Protein AF-A0A831P5Z1-F1 (afdb_monomer_lite)

Radius of gyration: 13.41 Å; chains: 1; bounding box: 34×17×39 Å

Structure (mmCIF, N/CA/C/O backbone):
data_AF-A0A831P5Z1-F1
#
_entry.id   AF-A0A831P5Z1-F1
#
loop_
_atom_site.group_PDB
_atom_site.id
_atom_site.type_symbol
_atom_site.label_atom_id
_atom_site.label_alt_id
_atom_site.label_comp_id
_atom_site.label_asym_id
_atom_site.label_entity_id
_atom_site.label_seq_id
_atom_site.pdbx_PDB_ins_code
_atom_site.Cartn_x
_atom_site.Cartn_y
_atom_site.Cartn_z
_atom_site.occupancy
_atom_site.B_iso_or_equiv
_atom_site.auth_seq_id
_atom_site.auth_comp_id
_atom_site.auth_asym_id
_atom_site.auth_atom_id
_atom_site.pdbx_PDB_model_num
ATOM 1 N N . MET A 1 1 ? -23.263 -3.978 19.842 1.00 48.72 1 MET A N 1
ATOM 2 C CA . MET A 1 1 ? -21.959 -4.484 19.366 1.00 48.72 1 MET A CA 1
ATOM 3 C C . MET A 1 1 ? -21.550 -3.573 18.232 1.00 48.72 1 MET A C 1
ATOM 5 O O . MET A 1 1 ? -22.089 -3.706 17.140 1.00 48.72 1 MET A O 1
ATOM 9 N N . ASP A 1 2 ? -20.715 -2.584 18.527 1.00 61.22 2 ASP A N 1
ATOM 10 C CA . ASP A 1 2 ? -20.376 -1.534 17.569 1.00 61.22 2 ASP A CA 1
ATOM 11 C C . ASP A 1 2 ? -19.536 -2.128 16.442 1.00 61.22 2 ASP A C 1
ATOM 13 O O . ASP A 1 2 ? -18.351 -2.423 16.593 1.00 61.22 2 ASP A O 1
ATOM 17 N N . SER A 1 3 ? -20.182 -2.365 15.305 1.00 77.25 3 SER A N 1
ATOM 18 C CA . SER A 1 3 ? -19.482 -2.700 14.073 1.00 77.25 3 SER A CA 1
ATOM 19 C C . SER A 1 3 ? -18.873 -1.405 13.561 1.00 77.25 3 SER A C 1
ATOM 21 O O . SER A 1 3 ? -19.588 -0.548 13.047 1.00 77.25 3 SER A O 1
ATOM 23 N N . LYS A 1 4 ? -17.563 -1.230 13.768 1.00 82.44 4 LYS A N 1
ATOM 24 C CA . LYS A 1 4 ? -16.842 -0.058 13.263 1.00 82.44 4 LYS A CA 1
ATOM 25 C C . LYS A 1 4 ? -17.083 0.086 11.761 1.00 82.44 4 LYS A C 1
ATOM 27 O O . LYS A 1 4 ? -16.963 -0.889 11.013 1.00 82.44 4 LYS A O 1
ATOM 32 N N . ASN A 1 5 ? -17.409 1.301 11.330 1.00 93.56 5 ASN A N 1
ATOM 33 C CA . ASN A 1 5 ? -17.647 1.591 9.926 1.00 93.56 5 ASN A CA 1
ATOM 34 C C . ASN A 1 5 ? -16.361 1.388 9.110 1.00 93.56 5 ASN A C 1
ATOM 36 O O . ASN A 1 5 ? -15.255 1.630 9.596 1.00 93.56 5 ASN A O 1
ATOM 40 N N . THR A 1 6 ? -16.491 0.930 7.868 1.00 94.88 6 THR A N 1
ATOM 41 C CA . THR A 1 6 ? -15.343 0.774 6.966 1.00 94.88 6 THR A CA 1
ATOM 42 C C . THR A 1 6 ? -15.113 2.075 6.208 1.00 94.88 6 THR A C 1
ATOM 44 O O . THR A 1 6 ? -15.988 2.498 5.459 1.00 94.88 6 THR A O 1
ATOM 47 N N . LEU A 1 7 ? -13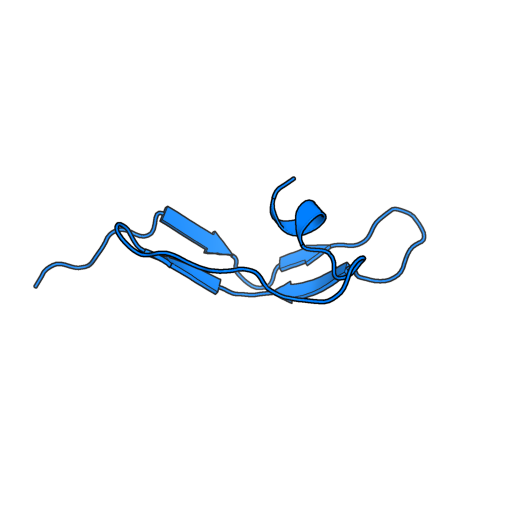.939 2.691 6.374 1.00 95.62 7 LEU A N 1
ATOM 48 C CA . LEU A 1 7 ? -13.576 3.925 5.669 1.00 95.62 7 LEU A CA 1
ATOM 49 C C . LEU A 1 7 ? -12.892 3.643 4.331 1.00 95.62 7 LEU A C 1
ATOM 51 O O . LEU A 1 7 ? -13.198 4.284 3.332 1.00 95.62 7 LEU A O 1
ATOM 55 N N . ILE A 1 8 ? -11.973 2.673 4.307 1.00 95.56 8 ILE A N 1
ATOM 56 C CA . ILE A 1 8 ? -11.263 2.254 3.092 1.00 95.56 8 ILE A CA 1
ATOM 57 C C . ILE A 1 8 ? -11.328 0.737 2.996 1.00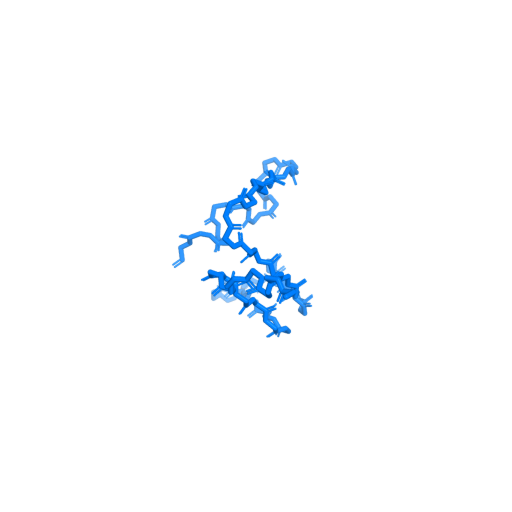 95.56 8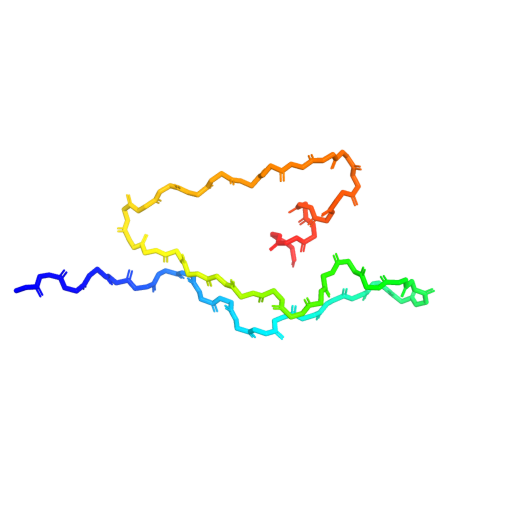 ILE A C 1
ATOM 59 O O . ILE A 1 8 ? -11.087 0.031 3.976 1.00 95.56 8 ILE A O 1
ATOM 63 N N . HIS A 1 9 ? -11.640 0.228 1.807 1.00 95.81 9 HIS A N 1
ATOM 64 C CA . HIS A 1 9 ? -11.651 -1.202 1.530 1.00 95.81 9 HIS A CA 1
ATOM 65 C C . HIS A 1 9 ? -11.091 -1.464 0.138 1.00 95.81 9 HIS A C 1
ATOM 67 O O . HIS A 1 9 ? -11.785 -1.288 -0.863 1.00 95.81 9 HIS A O 1
ATOM 73 N N . LEU A 1 10 ? -9.835 -1.897 0.088 1.00 96.19 10 LEU A N 1
ATOM 74 C CA . LEU A 1 10 ? -9.215 -2.383 -1.135 1.00 96.19 10 LEU A CA 1
ATOM 75 C C . LEU A 1 10 ? -9.393 -3.895 -1.210 1.00 96.19 10 LEU A C 1
ATOM 77 O O . LEU A 1 10 ? -9.155 -4.603 -0.229 1.00 96.19 10 LEU A O 1
ATOM 81 N N . ARG A 1 11 ? -9.817 -4.382 -2.374 1.00 97.38 11 ARG A N 1
ATOM 82 C CA . ARG A 1 11 ? -9.982 -5.809 -2.651 1.00 97.38 11 ARG A CA 1
ATOM 83 C C . ARG A 1 11 ? -9.315 -6.141 -3.969 1.00 97.38 11 ARG A C 1
ATOM 85 O O . ARG A 1 11 ? -9.739 -5.622 -4.995 1.00 97.38 11 ARG A O 1
ATOM 92 N N . ASP A 1 12 ? -8.319 -7.013 -3.896 1.00 97.75 12 ASP A N 1
ATOM 93 C CA . ASP A 1 12 ? -7.619 -7.598 -5.038 1.00 97.75 12 ASP A CA 1
ATOM 94 C C . ASP A 1 12 ? -7.112 -6.556 -6.053 1.00 97.75 12 ASP A C 1
ATOM 96 O O . ASP A 1 12 ? -7.212 -6.712 -7.269 1.00 97.75 12 ASP A O 1
ATOM 100 N N . ILE A 1 13 ? -6.594 -5.433 -5.544 1.00 96.44 13 ILE A N 1
ATOM 101 C CA . ILE A 1 13 ? -6.161 -4.321 -6.389 1.00 96.44 13 ILE A CA 1
ATOM 102 C C . ILE A 1 13 ? -4.780 -4.621 -6.964 1.00 96.44 13 ILE A C 1
ATOM 104 O O . ILE A 1 13 ? -3.828 -4.912 -6.239 1.00 96.44 13 ILE A O 1
ATOM 108 N N . SER A 1 14 ? -4.6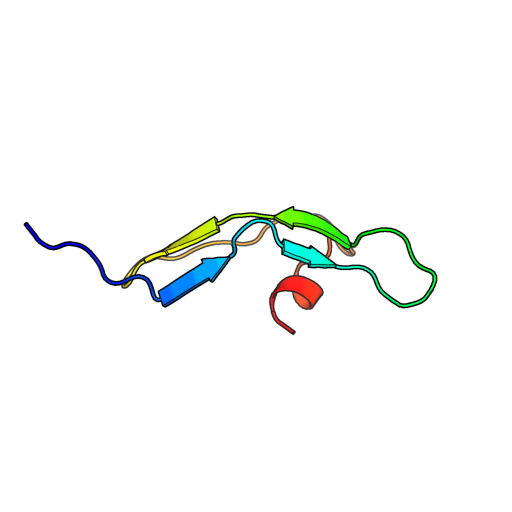67 -4.490 -8.282 1.00 96.38 14 SER A N 1
ATOM 109 C CA . SER A 1 14 ? -3.402 -4.560 -9.008 1.00 96.38 14 SER A CA 1
ATOM 110 C C . SER A 1 14 ? -3.219 -3.288 -9.829 1.00 96.38 14 SER A C 1
ATOM 112 O O . SER A 1 14 ? -4.187 -2.771 -10.387 1.00 96.38 14 SER A O 1
ATOM 114 N N . PHE A 1 15 ? -1.995 -2.770 -9.904 1.00 96.12 15 PHE A N 1
ATOM 115 C CA . PHE A 1 15 ? -1.695 -1.541 -10.643 1.00 96.12 15 PHE A CA 1
ATOM 116 C C . PHE A 1 15 ? -0.292 -1.591 -11.243 1.00 96.12 15 PHE A C 1
ATOM 118 O O . PHE A 1 15 ? 0.648 -2.016 -10.574 1.00 96.12 15 PHE A O 1
ATOM 125 N N . SER A 1 16 ? -0.161 -1.100 -12.477 1.00 96.81 16 SER A N 1
ATOM 126 C CA . SER A 1 16 ? 1.113 -0.912 -13.181 1.00 96.81 16 SER A CA 1
ATOM 127 C C . SER A 1 16 ? 1.083 0.421 -13.924 1.00 96.81 16 SER A C 1
ATOM 129 O O . SER A 1 16 ? 0.040 0.817 -14.448 1.00 96.81 16 SER A O 1
ATOM 131 N N . TYR A 1 17 ? 2.228 1.095 -14.020 1.00 94.88 17 TYR A N 1
ATOM 132 C CA . TYR A 1 17 ? 2.377 2.208 -14.958 1.00 94.88 17 TYR A CA 1
ATOM 133 C C . TYR A 1 17 ? 2.478 1.683 -16.402 1.00 94.88 17 TYR A C 1
ATOM 135 O O . TYR A 1 17 ? 2.870 0.530 -16.603 1.00 94.88 17 TYR A O 1
ATOM 143 N N . PRO A 1 18 ? 2.156 2.501 -17.423 1.00 96.75 18 PRO A N 1
ATOM 144 C CA . PRO A 1 18 ? 2.266 2.087 -18.819 1.00 96.75 18 PRO A CA 1
ATOM 145 C C . PRO A 1 18 ? 3.655 1.529 -19.157 1.00 96.75 18 PRO A C 1
ATOM 147 O O . PRO A 1 18 ? 4.661 2.210 -18.975 1.00 96.75 18 PRO A O 1
ATOM 150 N N . GLY A 1 19 ? 3.697 0.286 -19.647 1.00 95.12 19 GLY A N 1
ATOM 151 C CA . GLY A 1 19 ? 4.936 -0.401 -20.032 1.00 95.12 19 GLY A CA 1
ATOM 152 C C . GLY A 1 19 ? 5.849 -0.819 -18.872 1.00 95.12 19 GLY A C 1
ATOM 153 O O . GLY A 1 19 ? 6.972 -1.241 -19.131 1.00 95.12 19 GLY A O 1
ATOM 154 N N . GLY A 1 20 ? 5.401 -0.686 -17.621 1.00 93.69 20 GLY A N 1
ATOM 155 C CA . GLY A 1 20 ? 6.147 -1.092 -16.432 1.00 93.69 20 GLY A CA 1
ATOM 156 C C . GLY A 1 20 ? 5.622 -2.380 -15.801 1.00 93.69 20 GLY A C 1
ATOM 157 O O . GLY A 1 20 ? 4.513 -2.829 -16.087 1.00 93.69 20 GLY A O 1
ATOM 158 N N . GLU A 1 21 ? 6.424 -2.933 -14.895 1.00 95.12 21 GLU A N 1
ATOM 159 C CA . GLU A 1 21 ? 6.019 -4.042 -14.030 1.00 95.12 21 GLU A CA 1
ATOM 160 C C . GLU A 1 21 ? 4.951 -3.607 -13.006 1.00 95.12 21 GLU A C 1
ATOM 162 O O . GLU A 1 21 ? 4.850 -2.413 -12.679 1.00 95.12 21 GLU A O 1
ATOM 167 N N . PRO A 1 22 ? 4.173 -4.557 -12.454 1.00 95.12 22 PRO A N 1
ATOM 168 C CA . PRO A 1 22 ? 3.216 -4.271 -11.395 1.00 95.12 22 PRO A CA 1
ATOM 169 C C . PRO A 1 22 ? 3.857 -3.605 -10.176 1.00 95.12 22 PRO A C 1
ATOM 171 O O . PRO A 1 22 ? 4.815 -4.110 -9.594 1.00 95.12 22 PRO A O 1
ATOM 174 N N . VAL A 1 23 ? 3.273 -2.484 -9.748 1.00 95.56 23 VAL A N 1
ATOM 175 C CA . VAL A 1 23 ? 3.593 -1.832 -8.470 1.00 95.56 23 VAL A CA 1
ATOM 176 C C . VAL A 1 23 ? 2.953 -2.611 -7.320 1.00 95.56 23 VAL A C 1
ATOM 178 O O . VAL A 1 23 ? 3.575 -2.817 -6.279 1.00 95.56 23 VAL A O 1
ATOM 181 N N . PHE A 1 24 ? 1.715 -3.073 -7.520 1.00 95.06 24 PHE A N 1
ATOM 182 C CA . PHE A 1 24 ? 1.019 -3.995 -6.621 1.00 95.06 24 PHE A CA 1
ATOM 183 C C . PHE A 1 24 ? 0.306 -5.067 -7.437 1.00 95.06 24 PHE A C 1
ATOM 185 O O . PHE A 1 24 ? -0.188 -4.790 -8.534 1.00 95.06 24 PHE A O 1
ATOM 192 N N . GLN A 1 25 ? 0.188 -6.259 -6.857 1.00 96.19 25 GLN A N 1
ATOM 193 C CA . GLN A 1 25 ? -0.598 -7.356 -7.402 1.00 96.19 25 GLN A CA 1
ATOM 194 C C . GLN A 1 25 ? -1.422 -7.991 -6.278 1.00 96.19 25 GLN A C 1
ATOM 196 O O . GLN A 1 25 ? -0.867 -8.451 -5.282 1.00 96.19 25 GLN A O 1
ATOM 201 N N . GLY A 1 26 ? -2.747 -7.958 -6.419 1.00 97.06 26 GLY A N 1
ATOM 202 C CA . GLY A 1 26 ? -3.693 -8.533 -5.458 1.00 97.06 26 GLY A CA 1
ATOM 203 C C . GLY A 1 26 ? -3.726 -7.869 -4.074 1.00 97.06 26 GLY A C 1
ATOM 204 O O . GLY A 1 26 ? -4.024 -8.520 -3.069 1.00 97.06 26 GLY A O 1
ATOM 205 N N . LEU A 1 27 ? -3.425 -6.570 -3.983 1.00 95.56 27 LEU A N 1
ATOM 206 C CA . LEU A 1 27 ? -3.418 -5.844 -2.714 1.00 95.56 27 LEU A CA 1
ATOM 207 C C . LEU A 1 27 ? -4.834 -5.754 -2.126 1.00 95.56 27 LEU A C 1
ATOM 209 O O . LEU A 1 27 ? -5.745 -5.178 -2.725 1.00 95.56 27 LEU A O 1
ATOM 213 N N . SER A 1 28 ? -4.999 -6.288 -0.915 1.00 96.25 28 SER A N 1
ATOM 214 C CA . SER A 1 28 ? -6.260 -6.263 -0.171 1.00 96.25 28 SER A CA 1
ATOM 215 C C . SER A 1 28 ? -6.035 -5.779 1.256 1.00 96.25 28 SER A C 1
ATOM 217 O O . SER A 1 28 ? -5.243 -6.364 1.991 1.00 96.25 28 SER A O 1
ATOM 219 N N . PHE A 1 29 ? -6.749 -4.730 1.666 1.00 95.19 29 PHE A N 1
ATOM 220 C CA . PHE A 1 29 ? -6.779 -4.294 3.062 1.00 95.19 29 PHE A CA 1
ATOM 221 C C . PHE A 1 29 ? -8.059 -3.526 3.388 1.00 95.19 29 PHE A C 1
ATOM 223 O O . PHE A 1 29 ? -8.781 -3.048 2.508 1.00 95.19 29 PHE A O 1
ATOM 230 N N . ARG A 1 30 ? -8.328 -3.389 4.686 1.00 95.06 30 ARG A N 1
ATOM 231 C CA . ARG A 1 30 ? -9.432 -2.594 5.213 1.00 95.06 30 ARG A CA 1
ATOM 232 C C . ARG A 1 30 ? -8.915 -1.635 6.279 1.00 95.06 30 ARG A C 1
ATOM 234 O O . ARG A 1 30 ? -8.113 -2.041 7.111 1.00 95.06 30 ARG A O 1
ATOM 241 N N . LEU A 1 31 ? -9.390 -0.394 6.240 1.00 95.25 31 LEU A N 1
ATOM 242 C CA . LEU A 1 31 ? -9.211 0.591 7.301 1.00 95.25 31 LEU A CA 1
ATOM 243 C C . LEU A 1 31 ? -10.576 0.911 7.902 1.00 95.25 31 LEU A C 1
ATOM 245 O O . LEU A 1 31 ? -11.482 1.365 7.188 1.00 95.25 31 LEU A O 1
ATOM 249 N N . LEU A 1 32 ? -10.725 0.657 9.198 1.00 95.88 32 LEU A N 1
ATOM 250 C CA . LEU A 1 32 ? -11.945 0.960 9.934 1.00 95.88 32 LEU A CA 1
ATOM 251 C C . LEU A 1 32 ? -11.892 2.363 10.540 1.00 95.88 32 LEU A C 1
ATOM 253 O O . LEU A 1 32 ? -10.833 2.962 10.736 1.00 95.88 32 LEU A O 1
ATOM 257 N N . GLU A 1 33 ? -13.062 2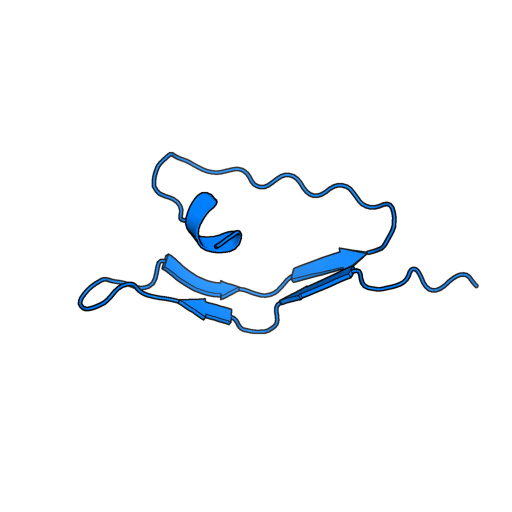.888 10.870 1.00 95.88 33 GLU A N 1
ATOM 258 C CA . GLU A 1 33 ? -13.188 4.164 11.555 1.00 95.88 33 GLU A CA 1
ATOM 259 C C . GLU A 1 33 ? -12.441 4.163 12.901 1.00 95.88 33 GLU A C 1
ATOM 261 O O . GLU A 1 33 ? -12.541 3.235 13.712 1.00 95.88 33 GLU A O 1
ATOM 266 N N . GLY A 1 34 ? -11.646 5.213 13.116 1.00 94.88 34 GLY A N 1
ATOM 267 C CA . GLY A 1 34 ? -10.803 5.376 14.301 1.00 94.88 34 GLY A CA 1
ATOM 268 C C . GLY A 1 34 ? -9.502 4.564 14.294 1.00 94.88 34 GLY A C 1
ATOM 269 O O . GLY A 1 34 ? -8.739 4.658 15.256 1.00 94.88 34 GLY A O 1
ATOM 270 N N . GLU A 1 35 ? -9.214 3.784 13.248 1.00 94.44 35 GLU A N 1
ATOM 271 C CA . GLU A 1 35 ? -7.923 3.105 13.101 1.00 94.44 35 GLU A CA 1
ATOM 272 C C . GLU A 1 35 ? -6.851 4.019 12.501 1.00 94.44 35 GLU A C 1
ATOM 274 O O . GLU A 1 35 ? -7.125 4.944 11.735 1.00 94.44 35 GLU A O 1
ATOM 279 N N . ARG A 1 36 ? -5.593 3.733 12.845 1.00 92.94 36 ARG A N 1
ATOM 280 C CA . ARG A 1 36 ? -4.417 4.344 12.224 1.00 92.94 36 ARG A CA 1
ATOM 281 C C . ARG A 1 36 ? -3.607 3.246 11.554 1.00 92.94 36 ARG A C 1
ATOM 283 O O . ARG A 1 36 ? -3.174 2.315 12.226 1.00 92.94 36 ARG A O 1
ATOM 290 N N . LEU A 1 37 ? -3.384 3.380 10.252 1.00 91.88 37 LEU A N 1
ATOM 291 C CA . LEU A 1 37 ? -2.576 2.453 9.467 1.00 91.88 37 LEU A CA 1
ATOM 292 C C . LEU A 1 37 ? -1.290 3.148 9.017 1.00 91.88 37 LEU A C 1
ATOM 294 O O . LEU A 1 37 ? -1.330 4.212 8.403 1.00 91.88 37 LEU A O 1
ATOM 298 N N . GLY A 1 38 ? -0.149 2.551 9.353 1.00 93.00 38 GLY A N 1
ATOM 299 C CA . GLY A 1 38 ? 1.161 2.993 8.888 1.00 93.00 38 GLY A CA 1
ATOM 300 C C . GLY A 1 38 ? 1.569 2.221 7.639 1.00 93.00 38 GLY A C 1
ATOM 301 O O . GLY A 1 38 ? 1.626 0.995 7.669 1.00 93.00 38 GLY A O 1
ATOM 302 N N . LEU A 1 39 ? 1.884 2.933 6.557 1.00 93.56 39 LEU A N 1
ATOM 303 C CA . LEU A 1 39 ? 2.428 2.334 5.342 1.00 93.56 39 LEU A CA 1
ATOM 304 C C . LEU A 1 39 ? 3.955 2.474 5.329 1.00 93.56 39 LEU A C 1
ATOM 306 O O . LEU A 1 39 ? 4.484 3.572 5.152 1.00 93.56 39 LEU A O 1
ATOM 310 N N . ILE A 1 40 ? 4.661 1.3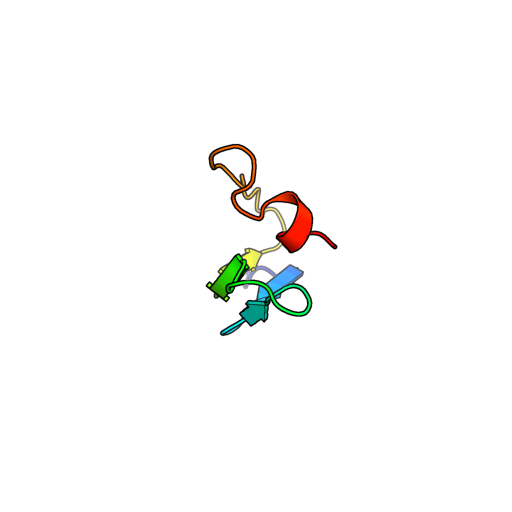57 5.507 1.00 94.19 40 ILE A N 1
ATOM 311 C CA . ILE A 1 40 ? 6.128 1.302 5.569 1.00 94.19 40 ILE A CA 1
ATOM 312 C C . ILE A 1 40 ? 6.714 0.534 4.384 1.00 94.19 40 ILE A C 1
ATOM 314 O O . ILE A 1 40 ? 6.083 -0.355 3.823 1.00 94.19 40 ILE A O 1
ATOM 318 N N . GLY A 1 41 ? 7.939 0.885 4.001 1.00 93.00 41 GLY A N 1
ATOM 319 C CA . GLY A 1 41 ? 8.684 0.200 2.945 1.00 93.00 41 GLY A CA 1
ATOM 320 C C . GLY A 1 41 ? 9.792 1.079 2.356 1.00 93.00 41 GLY A C 1
ATOM 321 O O . GLY A 1 41 ? 9.763 2.297 2.563 1.00 93.00 41 GLY A O 1
ATOM 322 N N . PRO A 1 42 ? 10.746 0.508 1.601 1.00 96.31 42 PRO A N 1
ATOM 323 C CA . PRO A 1 42 ? 11.828 1.256 0.953 1.00 96.31 42 PRO A CA 1
ATOM 324 C C . PRO A 1 42 ? 11.333 2.332 -0.026 1.00 96.31 42 PRO A C 1
ATOM 326 O O . PRO A 1 42 ? 10.185 2.311 -0.478 1.00 96.31 42 PRO A O 1
ATOM 329 N N . ASN A 1 43 ? 12.192 3.282 -0.395 1.00 95.62 43 ASN A N 1
ATOM 330 C CA . ASN A 1 43 ? 11.874 4.229 -1.469 1.00 95.62 43 ASN A CA 1
ATOM 331 C C . ASN A 1 43 ? 11.590 3.474 -2.777 1.00 95.62 43 ASN A C 1
ATOM 333 O O . ASN A 1 43 ? 12.249 2.485 -3.078 1.00 95.62 43 ASN A O 1
ATOM 337 N N . GLY A 1 44 ? 10.575 3.919 -3.523 1.00 92.06 44 GLY A N 1
ATOM 338 C CA . GLY A 1 44 ? 10.128 3.244 -4.746 1.00 92.06 44 GLY A CA 1
ATOM 339 C C . GLY A 1 44 ? 9.169 2.063 -4.541 1.00 92.06 44 GLY A C 1
ATOM 340 O O . GLY A 1 44 ? 8.655 1.548 -5.522 1.00 92.06 44 GLY A O 1
ATOM 341 N N . SER A 1 45 ? 8.832 1.671 -3.304 1.00 93.06 45 SER A N 1
ATOM 342 C CA . SER A 1 45 ? 7.938 0.525 -3.035 1.00 93.06 45 SER A CA 1
ATOM 343 C C . SER A 1 45 ? 6.442 0.764 -3.329 1.00 93.06 45 SER A C 1
ATOM 345 O O . SER A 1 45 ? 5.599 0.060 -2.783 1.00 93.06 45 SER A O 1
ATOM 347 N N . GLY A 1 46 ? 6.081 1.810 -4.080 1.00 94.25 46 GLY A N 1
ATOM 348 C CA . GLY A 1 46 ? 4.685 2.099 -4.438 1.00 94.25 46 GLY A CA 1
ATOM 349 C C . GLY A 1 46 ? 3.836 2.818 -3.380 1.00 94.25 46 GLY A C 1
ATOM 350 O O . GLY A 1 46 ? 2.638 2.977 -3.573 1.00 94.25 46 GLY A O 1
ATOM 351 N N . LYS A 1 47 ? 4.421 3.299 -2.273 1.00 96.31 47 LYS A N 1
ATOM 352 C CA . LYS A 1 47 ? 3.657 3.955 -1.188 1.00 96.31 47 LYS A CA 1
ATOM 353 C C . LYS A 1 47 ? 2.851 5.163 -1.656 1.00 96.31 47 LYS A C 1
ATOM 355 O O . LYS A 1 47 ? 1.672 5.256 -1.358 1.00 96.31 47 LYS A O 1
ATOM 360 N N . THR A 1 48 ? 3.482 6.069 -2.401 1.00 95.31 48 THR A N 1
ATOM 361 C CA . THR A 1 48 ? 2.804 7.236 -2.980 1.00 95.31 48 THR A CA 1
ATOM 362 C C . THR A 1 48 ? 1.762 6.800 -4.004 1.00 95.31 48 THR A C 1
ATOM 364 O O . THR A 1 48 ? 0.649 7.302 -3.982 1.00 95.31 48 THR A O 1
ATOM 367 N N . THR A 1 49 ? 2.085 5.806 -4.834 1.00 95.44 49 THR A N 1
ATOM 368 C CA . THR A 1 49 ? 1.155 5.225 -5.810 1.00 95.44 49 THR A CA 1
ATOM 369 C C . THR A 1 49 ? -0.098 4.636 -5.154 1.00 95.44 49 THR A C 1
ATOM 371 O O . THR A 1 49 ? -1.141 4.618 -5.781 1.00 95.44 49 THR A O 1
ATOM 374 N N . LEU A 1 50 ? -0.041 4.179 -3.896 1.00 94.44 50 LEU A N 1
ATOM 375 C CA . LEU A 1 50 ? -1.224 3.663 -3.196 1.00 94.44 50 LEU A CA 1
ATOM 376 C C . LEU A 1 50 ? -2.232 4.768 -2.823 1.00 94.44 50 LEU A C 1
ATOM 378 O O . LEU A 1 50 ? -3.398 4.472 -2.574 1.00 94.44 50 LEU A O 1
ATOM 382 N N . PHE A 1 51 ? -1.788 6.027 -2.759 1.00 89.25 51 PHE A N 1
ATOM 383 C CA . PHE A 1 51 ? -2.596 7.176 -2.335 1.00 89.25 51 PHE A CA 1
ATOM 384 C C . PHE A 1 51 ? -2.987 8.129 -3.485 1.00 89.25 51 PHE A C 1
ATOM 386 O O . PHE A 1 51 ? -3.592 9.165 -3.209 1.00 89.25 51 PHE A O 1
ATOM 393 N N . HIS A 1 52 ? -2.660 7.801 -4.741 1.00 83.94 52 HIS A N 1
ATOM 394 C CA . HIS A 1 52 ? -2.998 8.573 -5.947 1.00 83.94 52 HIS A CA 1
ATOM 395 C C . HIS A 1 52 ? -3.807 7.726 -6.926 1.00 83.94 52 HIS A C 1
ATOM 397 O O . HIS A 1 52 ? -4.746 8.292 -7.527 1.00 83.94 52 HIS A O 1
#

Foldseek 3Di:
DDPFAWPDWDAQDWDDDVPGDILDGGDTDTDTPPDDDDDDDDPPSCPVVVVD

Secondary structure (DSSP, 8-state):
---PPEEEEEEEEEEE-TTS-EEEEEEEEEEETT--------TTSSTTGGG-

Sequence (52 aa):
MDSKNTLIHLRDISFSYPGGEPVFQGLSFRLLEGERLGLIGPNGSGKTTLFH

pLDDT: mean 92.69, std 8.45, range [48.72, 97.75]